Protein AF-A0A960G3W3-F1 (afdb_monomer_lite)

Sequence (103 aa):
MRAPSINETEVAGEQLLRALLDACARGNQAAFASLFDRTAPAAVTVARCVAADEEAAQRATHDAYVEIWHRAVAGRLPAGDPAMWLLGVVHRHALATVPAGAA

Foldseek 3Di:
DDDPPPVVVVVVVQVLLVVLLLCLLVVPVVSLVVNCVVQVVVLLVLLCVAAPDNVQSVVLSVVLSVVSSVCSVVVVQDPDGSNVVSSVSSNVSSNVNDDPPPD

Structure (mmCIF, N/CA/C/O backbone):
data_AF-A0A960G3W3-F1
#
_entry.id   AF-A0A960G3W3-F1
#
loop_
_atom_site.group_PDB
_atom_site.id
_atom_site.type_symbol
_atom_site.label_atom_id
_atom_site.label_alt_id
_atom_site.label_comp_id
_atom_site.label_asym_id
_atom_site.label_entity_id
_atom_site.label_seq_id
_atom_site.pdbx_PDB_ins_code
_atom_site.Cartn_x
_atom_site.Cartn_y
_atom_site.Cartn_z
_atom_site.occupancy
_atom_site.B_iso_or_equiv
_atom_site.auth_seq_id
_atom_site.auth_comp_id
_atom_site.auth_asym_id
_atom_site.auth_atom_id
_atom_site.pdbx_PDB_model_num
ATOM 1 N N . MET A 1 1 ? 22.637 4.260 28.929 1.00 39.22 1 MET A N 1
ATOM 2 C CA . MET A 1 1 ? 21.554 4.618 27.989 1.00 39.22 1 MET A CA 1
ATOM 3 C C . MET A 1 1 ? 21.688 3.672 26.801 1.00 39.22 1 MET A C 1
ATOM 5 O O . MET A 1 1 ? 22.619 3.829 26.026 1.00 39.22 1 MET A O 1
ATOM 9 N N . ARG A 1 2 ? 20.916 2.576 26.770 1.00 40.88 2 ARG A N 1
ATOM 10 C CA . ARG A 1 2 ? 21.018 1.549 25.718 1.00 40.88 2 ARG A CA 1
ATOM 11 C C . ARG A 1 2 ? 20.264 2.083 24.501 1.00 40.88 2 ARG A C 1
ATOM 13 O O . ARG A 1 2 ? 19.089 2.402 24.641 1.00 40.88 2 ARG A O 1
ATOM 20 N N . ALA A 1 3 ? 20.951 2.268 23.374 1.00 35.53 3 ALA A N 1
ATOM 21 C CA . ALA A 1 3 ? 20.287 2.617 22.122 1.00 35.53 3 ALA A CA 1
ATOM 22 C C . ALA A 1 3 ? 19.251 1.524 21.807 1.00 35.53 3 ALA A C 1
ATOM 24 O O . ALA A 1 3 ? 19.574 0.346 22.013 1.00 35.53 3 ALA A O 1
ATOM 25 N N . PRO A 1 4 ? 18.029 1.880 21.375 1.00 45.12 4 PRO A N 1
ATOM 26 C CA . PRO A 1 4 ? 17.072 0.880 20.934 1.00 45.12 4 PRO A CA 1
ATOM 27 C C . PRO A 1 4 ? 17.724 0.068 19.814 1.00 45.12 4 PRO A C 1
ATOM 29 O O . PRO A 1 4 ? 18.331 0.630 18.898 1.00 45.12 4 PRO A O 1
ATOM 32 N N . SER A 1 5 ? 17.698 -1.257 19.945 1.00 45.47 5 SER A N 1
ATOM 33 C CA . SER A 1 5 ? 18.254 -2.130 18.914 1.00 45.47 5 SER A CA 1
ATOM 34 C C . SER A 1 5 ? 17.456 -1.920 17.632 1.00 45.47 5 SER A C 1
ATOM 36 O O . SER A 1 5 ? 16.243 -1.765 17.686 1.00 45.47 5 SER A O 1
ATOM 38 N N . ILE A 1 6 ? 18.137 -1.956 16.489 1.00 57.38 6 ILE A N 1
ATOM 39 C CA . ILE A 1 6 ? 17.601 -1.942 15.113 1.00 57.38 6 ILE A CA 1
ATOM 40 C C . ILE A 1 6 ? 16.272 -2.709 14.925 1.00 57.38 6 ILE A C 1
ATOM 42 O O . ILE A 1 6 ? 15.433 -2.282 14.143 1.00 57.38 6 ILE A O 1
ATOM 46 N N . ASN A 1 7 ? 16.012 -3.745 15.727 1.00 56.19 7 ASN A N 1
ATOM 47 C CA . ASN A 1 7 ? 14.761 -4.502 15.731 1.00 56.19 7 ASN A CA 1
ATOM 48 C C . ASN A 1 7 ? 13.540 -3.755 16.326 1.00 56.19 7 ASN A C 1
ATOM 50 O O . ASN A 1 7 ? 12.418 -3.983 15.899 1.00 56.19 7 ASN A O 1
ATOM 54 N N . GLU A 1 8 ? 13.703 -2.868 17.313 1.00 54.44 8 GLU A N 1
ATOM 55 C CA . GLU A 1 8 ? 12.573 -2.210 18.002 1.00 54.44 8 GLU A CA 1
ATOM 56 C C . GLU A 1 8 ? 11.893 -1.150 17.127 1.00 54.44 8 GLU A C 1
ATOM 58 O O . GLU A 1 8 ? 10.674 -0.994 17.171 1.00 54.44 8 GLU A O 1
ATOM 63 N N . THR A 1 9 ? 12.667 -0.430 16.310 1.00 61.25 9 THR A N 1
ATOM 64 C CA . THR A 1 9 ? 12.124 0.585 15.391 1.00 61.25 9 THR A CA 1
ATOM 65 C C . THR A 1 9 ? 11.448 -0.061 14.181 1.00 61.25 9 THR A C 1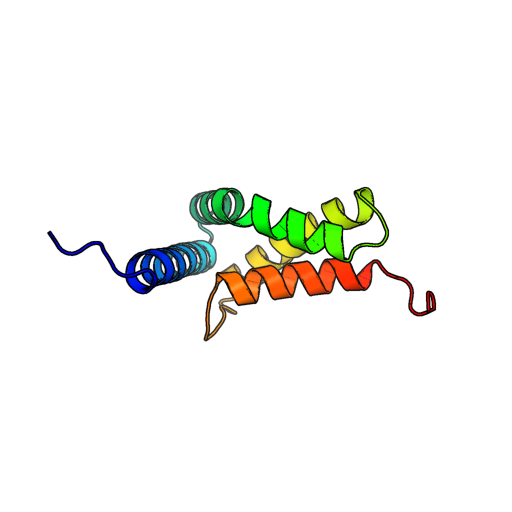
ATOM 67 O O . THR A 1 9 ? 10.408 0.418 13.732 1.00 61.25 9 THR A O 1
ATOM 70 N N . GLU A 1 10 ? 11.993 -1.179 13.701 1.00 67.19 10 GLU A N 1
ATOM 71 C CA . GLU A 1 10 ? 11.447 -1.956 12.585 1.00 67.19 10 GLU A CA 1
ATOM 72 C C . GLU A 1 10 ? 10.135 -2.651 12.983 1.00 67.19 10 GLU A C 1
ATOM 74 O O . GLU A 1 10 ? 9.119 -2.471 12.319 1.00 67.19 10 GLU A O 1
ATOM 79 N N . VAL A 1 11 ? 10.102 -3.300 14.155 1.00 63.03 11 VAL A N 1
ATOM 80 C CA . VAL A 1 11 ? 8.898 -3.935 14.724 1.00 63.03 11 VAL A CA 1
ATOM 81 C C . VAL A 1 11 ? 7.821 -2.906 15.099 1.00 63.03 11 VAL A C 1
ATOM 83 O O . VAL A 1 11 ? 6.626 -3.187 14.990 1.00 63.03 11 VAL A O 1
ATOM 86 N N . ALA A 1 12 ? 8.197 -1.695 15.528 1.00 67.88 12 ALA A N 1
ATOM 87 C CA . ALA A 1 12 ? 7.239 -0.602 15.725 1.00 67.88 12 ALA A CA 1
ATOM 88 C C . ALA A 1 12 ? 6.645 -0.118 14.391 1.00 67.88 12 ALA A C 1
ATOM 90 O O . ALA A 1 12 ? 5.449 0.170 14.318 1.00 67.88 12 ALA A O 1
ATOM 91 N N . GLY A 1 13 ? 7.461 -0.066 13.335 1.00 85.62 13 GLY A N 1
ATOM 92 C CA . GLY A 1 13 ? 7.011 0.200 11.971 1.00 85.62 13 GLY A CA 1
ATOM 93 C C . GLY A 1 13 ? 6.048 -0.876 11.468 1.00 85.62 13 GLY A C 1
ATOM 94 O O . GLY A 1 13 ? 4.957 -0.546 11.008 1.00 85.62 13 GLY A O 1
ATOM 95 N N . GLU A 1 14 ? 6.401 -2.150 11.633 1.00 90.31 14 GLU A N 1
ATOM 96 C CA . GLU A 1 14 ? 5.580 -3.299 11.243 1.00 90.31 14 GLU A CA 1
ATOM 97 C C . GLU A 1 14 ? 4.212 -3.280 11.944 1.00 90.31 14 GLU A C 1
ATOM 99 O O . GLU A 1 14 ? 3.168 -3.323 11.287 1.00 90.31 14 GLU A O 1
ATOM 104 N N . GLN A 1 15 ? 4.199 -3.134 13.274 1.00 92.88 15 GLN A N 1
ATOM 105 C CA . GLN A 1 15 ? 2.966 -3.056 14.065 1.00 92.88 15 GLN A CA 1
ATOM 106 C C . GLN A 1 15 ? 2.107 -1.848 13.682 1.00 92.88 15 GLN A C 1
ATOM 108 O O . GLN A 1 15 ? 0.881 -1.954 13.625 1.00 92.88 15 GLN A O 1
ATOM 113 N N . LEU A 1 16 ? 2.728 -0.702 13.390 1.00 95.31 16 LEU A N 1
ATOM 114 C CA . LEU A 1 16 ? 2.007 0.482 12.933 1.00 95.31 16 LEU A CA 1
ATOM 115 C C . LEU A 1 16 ? 1.347 0.242 11.572 1.00 95.31 16 LEU A C 1
ATOM 117 O O . LEU A 1 16 ? 0.162 0.530 11.410 1.00 95.31 16 LEU A O 1
ATOM 121 N N . LEU A 1 17 ? 2.084 -0.300 10.600 1.00 95.69 17 LEU A N 1
ATOM 122 C CA . LEU A 1 17 ? 1.527 -0.635 9.288 1.00 95.69 17 LEU A CA 1
ATOM 123 C C . LEU A 1 17 ? 0.401 -1.665 9.416 1.00 95.69 17 LEU A C 1
ATOM 125 O O . LEU A 1 17 ? -0.622 -1.543 8.739 1.00 95.69 17 LEU A O 1
ATOM 129 N N . ARG A 1 18 ? 0.540 -2.625 10.336 1.00 95.88 18 ARG A N 1
ATOM 130 C CA . ARG A 1 18 ? -0.513 -3.591 10.647 1.00 95.88 18 ARG A CA 1
ATOM 131 C C . ARG A 1 18 ? -1.771 -2.909 11.175 1.00 95.88 18 ARG A C 1
ATOM 133 O O . ARG A 1 18 ? -2.847 -3.118 10.621 1.00 95.88 18 ARG A O 1
ATOM 140 N N . ALA A 1 19 ? -1.632 -2.035 12.168 1.00 96.38 19 ALA A N 1
ATOM 141 C CA . ALA A 1 19 ? -2.754 -1.295 12.737 1.00 96.38 19 ALA A CA 1
ATOM 142 C C . ALA A 1 19 ? -3.463 -0.407 11.696 1.00 96.38 19 ALA A C 1
ATOM 144 O O . ALA A 1 19 ? -4.693 -0.299 11.701 1.00 96.38 19 ALA A O 1
ATOM 145 N N . LEU A 1 20 ? -2.705 0.206 10.777 1.00 97.31 20 LEU A N 1
ATOM 146 C CA . LEU A 1 20 ? -3.262 0.985 9.669 1.00 97.31 20 LEU A CA 1
ATOM 147 C C . LEU A 1 20 ? -4.067 0.101 8.708 1.00 97.31 20 LEU A C 1
ATOM 149 O O . LEU A 1 20 ? -5.187 0.465 8.351 1.00 97.31 20 LEU A O 1
ATOM 153 N N . LEU A 1 21 ? -3.550 -1.072 8.334 1.00 96.25 21 LEU A N 1
ATOM 154 C CA . LEU A 1 21 ? -4.271 -2.039 7.501 1.00 96.25 21 LEU A CA 1
ATOM 155 C C . LEU A 1 21 ? -5.539 -2.575 8.181 1.00 96.25 21 LEU A C 1
ATOM 157 O O . LEU A 1 21 ? -6.589 -2.650 7.541 1.00 96.25 21 LEU A O 1
ATOM 161 N N . ASP A 1 22 ? -5.482 -2.875 9.479 1.00 96.12 22 ASP A N 1
ATOM 162 C CA . ASP A 1 22 ? -6.656 -3.294 10.253 1.00 96.12 22 ASP A CA 1
ATOM 163 C C . ASP A 1 22 ? -7.721 -2.186 10.293 1.00 96.12 22 ASP A C 1
ATOM 165 O O . ASP A 1 22 ? -8.922 -2.454 10.242 1.00 96.12 22 ASP A O 1
ATOM 169 N N . ALA A 1 23 ? -7.308 -0.917 10.364 1.00 97.00 23 ALA A N 1
ATOM 170 C CA . ALA A 1 23 ? -8.221 0.215 10.253 1.00 97.00 23 ALA A CA 1
ATOM 171 C C . ALA A 1 23 ? -8.804 0.365 8.839 1.00 97.00 23 ALA A C 1
ATOM 173 O O . ALA A 1 23 ? -10.000 0.640 8.709 1.00 97.00 23 ALA A O 1
ATOM 174 N N . CYS A 1 24 ? -8.013 0.120 7.792 1.00 96.81 24 CYS A N 1
ATOM 175 C CA . CYS A 1 24 ? -8.504 0.075 6.412 1.00 96.81 24 CYS A CA 1
ATOM 176 C C . CYS A 1 24 ? -9.568 -1.015 6.227 1.00 96.81 24 CYS A C 1
ATOM 178 O O . CYS A 1 24 ? -10.554 -0.781 5.535 1.00 96.81 24 CYS A O 1
ATOM 180 N N . ALA A 1 25 ? -9.439 -2.161 6.908 1.00 96.00 25 ALA A N 1
ATOM 181 C CA . ALA A 1 25 ? -10.449 -3.222 6.879 1.00 96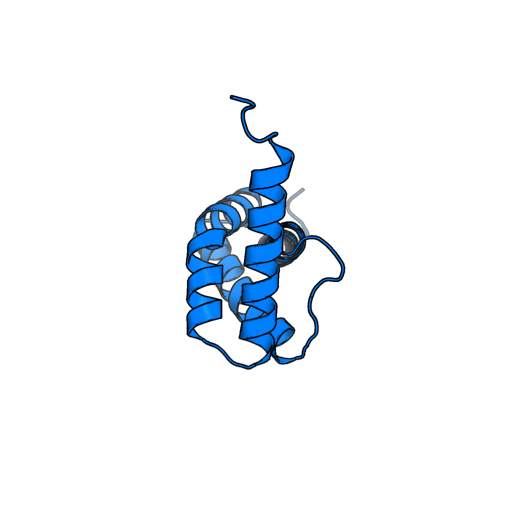.00 25 ALA A CA 1
ATOM 182 C C . ALA A 1 25 ? -11.830 -2.772 7.388 1.00 96.00 25 ALA A C 1
ATOM 184 O O . ALA A 1 25 ? -12.850 -3.346 7.019 1.00 96.00 25 ALA A O 1
ATOM 185 N N . ARG A 1 26 ? -11.880 -1.700 8.188 1.00 96.38 26 ARG A N 1
ATOM 186 C CA . ARG A 1 26 ? -13.118 -1.058 8.657 1.00 96.38 26 ARG A CA 1
ATOM 187 C C . ARG A 1 26 ? -13.574 0.106 7.765 1.00 96.38 26 ARG A C 1
ATOM 189 O O . ARG A 1 26 ? -14.450 0.866 8.163 1.00 96.38 26 ARG A O 1
ATOM 196 N N . GLY A 1 27 ? -12.964 0.285 6.593 1.00 95.31 27 GLY A N 1
ATOM 197 C CA . GLY A 1 27 ? -13.253 1.388 5.674 1.00 95.31 27 GLY A CA 1
ATOM 198 C C . GLY A 1 27 ? -12.647 2.734 6.086 1.00 95.31 27 GLY A C 1
ATOM 199 O O . GLY A 1 27 ? -13.080 3.772 5.590 1.00 95.31 27 GLY A O 1
ATOM 200 N N . ASN A 1 28 ? -11.649 2.759 6.980 1.00 97.69 28 ASN A N 1
ATOM 201 C CA . ASN A 1 28 ? -11.017 4.009 7.404 1.00 97.69 28 ASN A CA 1
ATOM 202 C C . ASN A 1 28 ? -10.078 4.566 6.317 1.00 97.69 28 ASN A C 1
ATOM 204 O O . ASN A 1 28 ? -8.931 4.141 6.184 1.00 97.69 28 ASN A O 1
ATOM 208 N N . GLN A 1 29 ? -10.558 5.565 5.579 1.00 96.44 29 GLN A N 1
ATOM 209 C CA . GLN A 1 29 ? -9.797 6.226 4.514 1.00 96.44 29 GLN A CA 1
ATOM 210 C C . GLN A 1 29 ? -8.587 7.019 5.032 1.00 96.44 29 GLN A C 1
ATOM 212 O O . GLN A 1 29 ? -7.556 7.060 4.368 1.00 96.44 29 GLN A O 1
ATOM 217 N N . ALA A 1 30 ? -8.662 7.609 6.229 1.00 98.00 30 ALA A N 1
ATOM 218 C CA . ALA A 1 30 ? -7.540 8.356 6.806 1.00 98.00 30 ALA A CA 1
ATOM 219 C C . ALA A 1 30 ? -6.378 7.428 7.201 1.00 98.00 30 ALA A C 1
ATOM 221 O O . ALA A 1 30 ? -5.206 7.783 7.057 1.00 98.00 30 ALA A O 1
ATOM 222 N N . ALA A 1 31 ? -6.699 6.210 7.652 1.00 97.50 31 ALA A N 1
ATOM 223 C CA . ALA A 1 31 ? -5.701 5.173 7.889 1.00 97.50 31 ALA A CA 1
ATOM 224 C C . ALA A 1 31 ? -5.026 4.740 6.581 1.00 97.50 31 ALA A C 1
ATOM 226 O O . ALA A 1 31 ? -3.812 4.556 6.555 1.00 97.50 31 ALA A O 1
ATOM 227 N N . PHE A 1 32 ? -5.790 4.645 5.490 1.00 97.50 32 PHE A N 1
ATOM 228 C CA . PHE A 1 32 ? -5.235 4.339 4.176 1.00 97.50 32 PHE A CA 1
ATOM 229 C C . PHE A 1 32 ? -4.329 5.454 3.647 1.00 97.50 32 PHE A C 1
ATOM 231 O O . PHE A 1 32 ? -3.240 5.162 3.167 1.00 97.50 32 PHE A O 1
ATOM 238 N N . ALA A 1 33 ? -4.714 6.723 3.808 1.00 97.62 33 ALA A N 1
ATOM 239 C CA . ALA A 1 33 ? -3.848 7.855 3.476 1.00 97.62 33 ALA A CA 1
ATOM 240 C C . ALA A 1 33 ? -2.532 7.807 4.274 1.00 97.62 33 ALA A C 1
ATOM 242 O O . ALA A 1 33 ? -1.451 7.895 3.704 1.00 97.62 33 ALA A O 1
ATOM 243 N N . SER A 1 34 ? -2.610 7.533 5.581 1.00 97.62 34 SER A N 1
ATOM 244 C CA . SER A 1 34 ? -1.420 7.384 6.431 1.00 97.62 34 SER A CA 1
ATOM 245 C C . SER A 1 34 ? -0.536 6.200 6.022 1.00 97.62 34 SER A C 1
ATOM 247 O O . SER A 1 34 ? 0.687 6.274 6.131 1.00 97.62 34 SER A O 1
ATOM 249 N N . LEU A 1 35 ? -1.140 5.093 5.577 1.00 96.88 35 LEU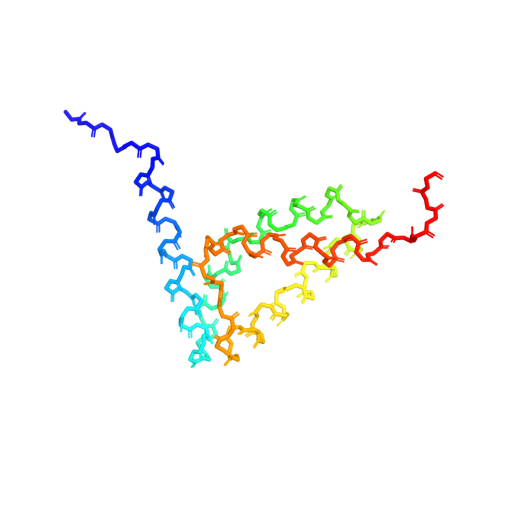 A N 1
ATOM 250 C CA . LEU A 1 35 ? -0.420 3.944 5.030 1.00 96.88 35 LEU A CA 1
ATOM 251 C C . LEU A 1 35 ? 0.301 4.339 3.735 1.00 96.88 35 LEU A C 1
ATOM 253 O O . LEU A 1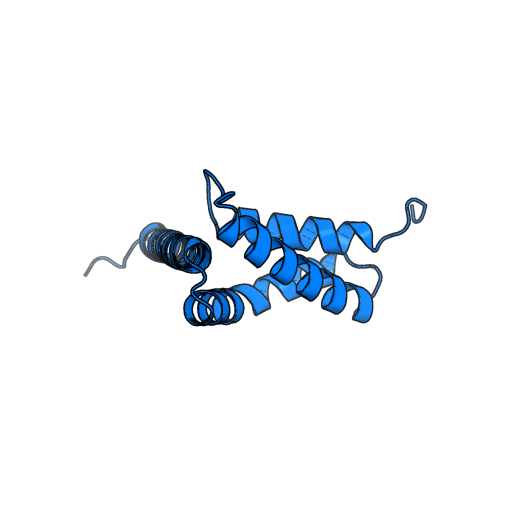 35 ? 1.487 4.043 3.585 1.00 96.88 35 LEU A O 1
ATOM 257 N N . PHE A 1 36 ? -0.405 5.019 2.830 1.00 96.50 36 PHE A N 1
ATOM 258 C CA . PHE A 1 36 ? 0.125 5.510 1.563 1.00 96.50 36 PHE A CA 1
ATOM 259 C C . PHE A 1 36 ? 1.318 6.441 1.788 1.00 96.50 36 PHE A C 1
ATOM 261 O O . PHE A 1 36 ? 2.408 6.124 1.324 1.00 96.50 36 PHE A O 1
ATOM 268 N N . ASP A 1 37 ? 1.171 7.504 2.581 1.00 96.75 37 ASP A N 1
ATOM 269 C CA . ASP A 1 37 ? 2.230 8.498 2.817 1.00 96.75 37 ASP A CA 1
ATOM 270 C C . ASP A 1 37 ? 3.532 7.866 3.333 1.00 96.75 37 ASP A C 1
ATOM 272 O O . ASP A 1 37 ? 4.635 8.292 2.990 1.00 96.75 37 ASP A O 1
ATOM 276 N N . ARG A 1 38 ? 3.412 6.810 4.145 1.00 96.06 38 ARG A N 1
ATOM 277 C CA . ARG A 1 38 ? 4.554 6.093 4.728 1.00 96.06 38 ARG A CA 1
ATOM 278 C C . ARG A 1 38 ? 5.222 5.116 3.769 1.00 96.06 38 ARG A C 1
ATOM 280 O O . ARG A 1 38 ? 6.408 4.845 3.924 1.00 96.06 38 ARG A O 1
ATOM 287 N N . THR A 1 39 ? 4.472 4.544 2.831 1.00 96.31 39 THR A N 1
ATOM 288 C CA . THR A 1 39 ? 4.941 3.417 2.005 1.00 96.31 39 THR A CA 1
ATOM 289 C C . THR A 1 39 ? 5.180 3.798 0.546 1.00 96.31 39 THR A C 1
ATOM 291 O O . THR A 1 39 ? 5.978 3.142 -0.122 1.00 96.31 39 THR A O 1
ATOM 294 N N . ALA A 1 40 ? 4.573 4.887 0.067 1.00 95.12 40 ALA A N 1
ATOM 295 C CA . ALA A 1 40 ? 4.643 5.326 -1.323 1.00 95.12 40 ALA A CA 1
ATOM 296 C C . ALA A 1 40 ? 6.080 5.573 -1.818 1.00 95.12 40 ALA A C 1
ATOM 298 O O . ALA A 1 40 ? 6.387 5.120 -2.922 1.00 95.12 40 ALA A O 1
ATOM 299 N N . PRO A 1 41 ? 7.004 6.182 -1.041 1.00 95.38 41 PRO A N 1
ATOM 300 C CA . PRO A 1 41 ? 8.386 6.356 -1.494 1.00 95.38 41 PRO A CA 1
ATOM 301 C C . PRO A 1 41 ? 9.091 5.026 -1.814 1.00 95.38 41 PRO A C 1
ATOM 303 O O . PRO A 1 41 ? 9.768 4.905 -2.838 1.00 95.38 41 PRO A O 1
ATOM 306 N N . ALA A 1 42 ? 8.896 4.006 -0.972 1.00 94.94 42 ALA A N 1
ATOM 307 C CA . ALA A 1 42 ? 9.468 2.677 -1.184 1.00 94.94 42 ALA A CA 1
ATOM 308 C C . ALA A 1 42 ? 8.762 1.937 -2.331 1.00 94.94 42 ALA A C 1
ATOM 310 O O . ALA A 1 42 ? 9.428 1.341 -3.176 1.00 94.94 42 ALA A O 1
ATOM 311 N N . ALA A 1 43 ? 7.431 2.028 -2.405 1.00 96.56 43 ALA A N 1
ATOM 312 C CA . ALA A 1 43 ? 6.637 1.429 -3.474 1.00 96.56 43 ALA A CA 1
ATOM 313 C C . ALA A 1 43 ? 7.048 1.953 -4.859 1.00 96.56 43 ALA A C 1
ATOM 315 O O . ALA A 1 43 ? 7.346 1.160 -5.748 1.00 96.56 43 ALA A O 1
ATOM 316 N N . VAL A 1 44 ? 7.152 3.276 -5.026 1.00 95.50 44 VAL A N 1
ATOM 317 C CA . VAL A 1 44 ? 7.584 3.898 -6.290 1.00 95.50 44 VAL A CA 1
ATOM 318 C C . VAL A 1 44 ? 9.009 3.484 -6.650 1.00 95.50 44 VAL A C 1
ATOM 320 O O . VAL A 1 44 ? 9.282 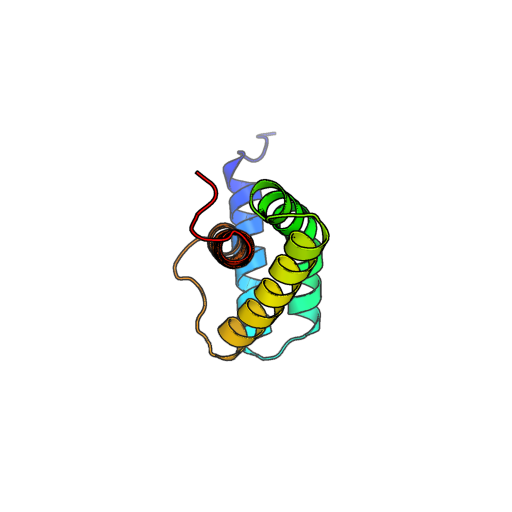3.191 -7.812 1.00 95.50 44 VAL A O 1
ATOM 323 N N . THR A 1 45 ? 9.912 3.415 -5.667 1.00 97.06 45 THR A N 1
ATOM 324 C CA . THR A 1 45 ? 11.287 2.940 -5.894 1.00 97.06 45 THR A CA 1
ATOM 325 C C . THR A 1 45 ? 11.287 1.514 -6.446 1.00 97.06 45 THR A C 1
ATOM 327 O O . THR A 1 45 ? 11.910 1.259 -7.472 1.00 97.06 45 THR A O 1
ATOM 330 N N . VAL A 1 46 ? 10.530 0.600 -5.827 1.00 97.06 46 VAL A N 1
ATOM 331 C CA . VAL A 1 46 ? 10.403 -0.789 -6.297 1.00 97.06 46 VAL A CA 1
ATOM 332 C C . VAL A 1 46 ? 9.772 -0.860 -7.688 1.00 97.06 46 VAL A C 1
ATOM 334 O O . VAL A 1 46 ? 10.266 -1.599 -8.537 1.00 97.06 46 VAL A O 1
ATOM 337 N N . ALA A 1 47 ? 8.710 -0.094 -7.944 1.00 97.62 47 ALA A N 1
ATOM 338 C CA . ALA A 1 47 ? 8.034 -0.093 -9.237 1.00 97.62 47 ALA A CA 1
ATOM 339 C C . ALA A 1 47 ? 8.965 0.375 -10.365 1.00 97.62 47 ALA A C 1
ATOM 341 O O . ALA A 1 47 ? 9.050 -0.285 -11.398 1.00 97.62 47 ALA A O 1
ATOM 342 N N . ARG A 1 48 ? 9.723 1.455 -10.144 1.00 97.81 48 ARG A N 1
ATOM 343 C CA . ARG A 1 48 ? 10.692 1.992 -11.114 1.00 97.81 48 ARG A CA 1
ATOM 344 C C . ARG A 1 48 ? 11.827 1.031 -11.449 1.00 97.81 48 ARG A C 1
ATOM 346 O O . ARG A 1 48 ? 12.358 1.092 -12.550 1.00 97.81 48 ARG A O 1
ATOM 353 N N . CYS A 1 49 ? 12.211 0.151 -10.525 1.00 96.81 49 CYS A N 1
ATOM 354 C CA . CYS A 1 49 ? 13.254 -0.841 -10.788 1.00 96.81 49 CYS A CA 1
ATOM 355 C C . CYS A 1 49 ? 12.821 -1.943 -11.767 1.00 96.81 49 CYS A C 1
ATOM 357 O O . CYS A 1 49 ? 13.686 -2.659 -12.265 1.00 96.81 49 CYS A O 1
ATOM 359 N N . VAL A 1 50 ? 11.516 -2.131 -11.989 1.00 95.88 50 VAL A N 1
ATOM 360 C CA . VAL A 1 50 ? 10.982 -3.321 -12.676 1.00 95.88 50 VAL A CA 1
ATOM 361 C C . VAL A 1 50 ? 10.062 -2.975 -13.841 1.00 95.88 50 VAL A C 1
ATOM 363 O O . VAL A 1 50 ? 10.023 -3.725 -14.811 1.00 95.88 50 VAL A O 1
ATOM 366 N N . ALA A 1 51 ? 9.306 -1.881 -13.754 1.00 97.12 51 ALA A N 1
ATOM 367 C CA . ALA A 1 51 ? 8.358 -1.497 -14.791 1.00 97.12 51 ALA A CA 1
ATOM 368 C C . ALA A 1 51 ? 9.056 -1.141 -16.113 1.00 97.12 51 ALA A C 1
ATOM 370 O O . ALA A 1 51 ? 10.215 -0.727 -16.127 1.00 97.12 51 ALA A O 1
ATOM 371 N N . ALA A 1 52 ? 8.325 -1.278 -17.222 1.00 95.25 52 ALA A N 1
ATOM 372 C CA . ALA A 1 52 ? 8.854 -1.023 -18.564 1.00 95.25 52 ALA A CA 1
ATOM 373 C C . ALA A 1 52 ? 9.328 0.431 -18.768 1.00 95.25 52 ALA A C 1
ATOM 375 O O . ALA A 1 52 ? 10.328 0.671 -19.443 1.00 95.25 52 ALA A O 1
ATOM 376 N N . ASP A 1 53 ? 8.615 1.389 -18.175 1.00 96.88 53 ASP A N 1
ATOM 377 C CA . ASP A 1 53 ? 8.929 2.814 -18.194 1.00 96.88 53 ASP A CA 1
ATOM 378 C C . ASP A 1 53 ? 8.354 3.532 -16.952 1.00 96.88 53 ASP A C 1
ATOM 380 O O . ASP A 1 53 ? 7.737 2.924 -16.070 1.00 96.88 53 ASP A O 1
ATOM 384 N N . GLU A 1 54 ? 8.585 4.844 -16.856 1.00 96.12 54 GLU A N 1
ATOM 385 C CA . GLU A 1 54 ? 8.134 5.672 -15.729 1.00 96.12 54 GLU A CA 1
ATOM 386 C C . GLU A 1 54 ? 6.601 5.783 -15.643 1.00 96.12 54 GLU A C 1
ATOM 388 O O . GLU A 1 54 ? 6.054 5.797 -14.539 1.00 96.12 54 GLU A O 1
ATOM 393 N N . GLU A 1 55 ? 5.890 5.839 -16.774 1.00 97.19 55 GLU A N 1
ATOM 394 C CA . GLU A 1 55 ? 4.4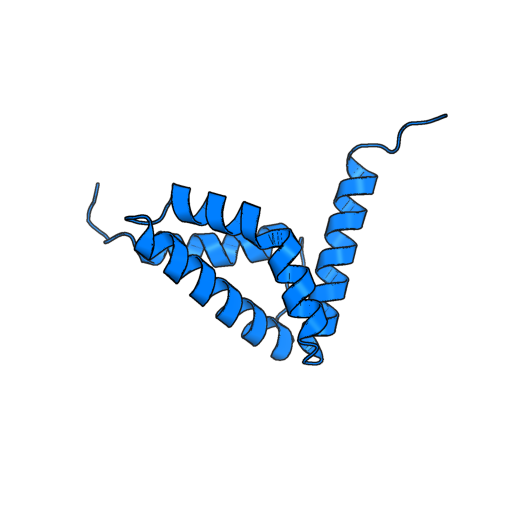24 5.909 -16.770 1.00 97.19 55 GLU A CA 1
ATOM 395 C C . GLU A 1 55 ? 3.836 4.584 -16.265 1.00 97.19 55 GLU A C 1
ATOM 397 O O . GLU A 1 55 ? 2.940 4.565 -15.412 1.00 97.19 55 GLU A O 1
ATOM 402 N N . ALA A 1 56 ? 4.399 3.469 -16.728 1.00 97.56 56 ALA A N 1
ATOM 403 C CA . ALA A 1 56 ? 4.078 2.130 -16.272 1.00 97.56 56 ALA A CA 1
ATOM 404 C C . ALA A 1 56 ? 4.336 1.970 -14.765 1.00 97.56 56 ALA A C 1
ATOM 406 O O . ALA A 1 56 ? 3.492 1.414 -14.062 1.00 97.56 56 ALA A O 1
ATOM 407 N N . ALA A 1 57 ? 5.439 2.512 -14.235 1.00 97.44 57 ALA A N 1
ATOM 408 C CA . ALA A 1 57 ? 5.737 2.477 -12.802 1.00 97.44 57 ALA A CA 1
ATOM 409 C C . ALA A 1 57 ? 4.686 3.225 -11.960 1.00 97.44 57 ALA A C 1
ATOM 411 O O . ALA A 1 57 ? 4.237 2.721 -10.923 1.00 97.44 57 ALA A O 1
ATOM 412 N N . GLN A 1 58 ? 4.268 4.416 -12.400 1.00 96.88 58 GLN A N 1
ATOM 413 C CA . GLN A 1 58 ? 3.252 5.215 -11.707 1.00 96.88 58 GLN A CA 1
ATOM 414 C C . GLN A 1 58 ? 1.888 4.522 -11.717 1.00 96.88 58 GLN A C 1
ATOM 416 O O . GLN A 1 58 ? 1.238 4.420 -10.673 1.00 96.88 58 GLN A O 1
ATOM 421 N N . ARG A 1 59 ? 1.482 3.988 -12.875 1.00 97.88 59 ARG A N 1
ATOM 422 C CA . ARG A 1 59 ? 0.228 3.244 -13.032 1.00 97.88 59 ARG A CA 1
ATOM 423 C C . ARG A 1 59 ? 0.217 1.972 -12.189 1.00 97.88 59 ARG A C 1
ATOM 425 O O . ARG A 1 59 ? -0.708 1.776 -11.411 1.00 97.88 59 ARG A O 1
ATOM 432 N N . ALA A 1 60 ? 1.282 1.174 -12.251 1.00 97.88 60 ALA A N 1
ATOM 433 C CA . ALA A 1 60 ? 1.430 -0.030 -11.438 1.00 97.88 60 ALA A CA 1
ATOM 434 C C . ALA A 1 60 ? 1.359 0.272 -9.934 1.00 97.88 60 ALA A C 1
ATOM 436 O O . ALA A 1 60 ? 0.727 -0.465 -9.179 1.00 97.88 60 ALA A O 1
ATOM 437 N N . THR A 1 61 ? 1.978 1.370 -9.490 1.00 97.50 61 THR A N 1
ATOM 438 C CA . THR A 1 61 ? 1.903 1.803 -8.088 1.00 97.50 61 THR A CA 1
ATOM 439 C C . THR A 1 61 ? 0.469 2.177 -7.706 1.00 97.50 61 THR A C 1
ATOM 441 O O . THR A 1 61 ? -0.018 1.742 -6.665 1.00 97.50 61 THR A O 1
ATOM 444 N N . HIS A 1 62 ? -0.229 2.943 -8.548 1.00 97.81 62 HIS A N 1
ATOM 445 C CA . HIS A 1 62 ? -1.631 3.299 -8.328 1.00 97.81 62 HIS A CA 1
ATOM 446 C C . HIS A 1 62 ? -2.524 2.053 -8.222 1.00 97.81 62 HIS A C 1
ATOM 448 O O . HIS A 1 62 ? -3.230 1.884 -7.225 1.00 97.81 62 HIS A O 1
ATOM 454 N N . ASP A 1 63 ? -2.451 1.161 -9.211 1.00 98.44 63 ASP A N 1
ATOM 455 C CA . ASP A 1 63 ? -3.262 -0.058 -9.281 1.00 98.44 63 ASP A CA 1
ATOM 456 C C . ASP A 1 63 ? -2.983 -0.987 -8.090 1.00 98.44 63 ASP A C 1
ATOM 458 O O . ASP A 1 63 ? -3.905 -1.567 -7.509 1.00 98.44 63 ASP A O 1
ATOM 462 N N . ALA A 1 64 ? -1.724 -1.056 -7.647 1.00 98.12 64 ALA A N 1
ATOM 463 C CA . ALA A 1 64 ? -1.342 -1.767 -6.436 1.00 98.12 64 ALA A CA 1
ATOM 464 C C . ALA A 1 64 ? -2.031 -1.203 -5.187 1.00 98.12 64 ALA A C 1
ATOM 466 O O . ALA A 1 64 ? -2.574 -1.976 -4.397 1.00 98.12 64 ALA A O 1
ATOM 467 N N . TYR A 1 65 ? -2.054 0.119 -5.000 1.00 98.31 65 TYR A N 1
ATOM 468 C CA . TYR A 1 65 ? -2.727 0.740 -3.854 1.00 98.31 65 TYR A CA 1
ATOM 469 C C . TYR A 1 65 ? -4.244 0.542 -3.887 1.00 98.31 65 TYR A C 1
ATOM 471 O O . TYR A 1 65 ? -4.837 0.238 -2.847 1.00 98.31 65 TYR A O 1
ATOM 479 N N . VAL A 1 66 ? -4.867 0.634 -5.064 1.00 98.12 66 VAL A N 1
ATOM 480 C CA . VAL A 1 66 ? -6.291 0.309 -5.242 1.00 98.12 66 VAL A CA 1
ATOM 481 C C . VAL A 1 66 ? -6.558 -1.143 -4.837 1.00 98.12 66 VAL A C 1
ATOM 483 O O . VAL A 1 66 ? -7.468 -1.419 -4.051 1.00 98.12 66 VAL A O 1
ATOM 486 N N . GLU A 1 67 ? -5.725 -2.082 -5.289 1.00 97.75 67 GLU A N 1
ATOM 487 C CA . GLU A 1 67 ? -5.844 -3.485 -4.898 1.00 97.75 67 GLU A CA 1
ATOM 488 C C . GLU A 1 67 ? -5.641 -3.690 -3.387 1.00 97.75 67 GLU A C 1
ATOM 490 O O . GLU A 1 67 ? -6.390 -4.446 -2.765 1.00 97.75 67 GLU A O 1
ATOM 495 N N . ILE A 1 68 ? -4.662 -3.020 -2.774 1.00 97.31 68 ILE A N 1
ATOM 496 C CA . ILE A 1 68 ? -4.396 -3.099 -1.330 1.00 97.31 68 ILE A CA 1
ATOM 497 C C . ILE A 1 68 ? -5.613 -2.639 -0.530 1.00 97.31 68 ILE A C 1
ATOM 499 O O . ILE A 1 68 ? -6.014 -3.338 0.402 1.00 97.31 68 ILE A O 1
ATOM 503 N N . TRP A 1 69 ? -6.232 -1.518 -0.910 1.00 97.38 69 TRP A N 1
ATOM 504 C CA . TRP A 1 69 ? -7.467 -1.045 -0.286 1.00 97.38 69 TRP A CA 1
ATOM 505 C C . TRP A 1 69 ? -8.576 -2.099 -0.373 1.00 97.38 69 TRP A C 1
ATOM 507 O O . TRP A 1 69 ? -9.159 -2.473 0.647 1.00 97.38 69 TRP A O 1
ATOM 517 N N . HIS A 1 70 ? -8.824 -2.649 -1.566 1.00 97.50 70 HIS A N 1
ATOM 518 C CA . HIS A 1 70 ? -9.846 -3.680 -1.755 1.00 97.50 70 HIS A CA 1
ATOM 519 C C . HIS A 1 70 ? -9.565 -4.950 -0.946 1.00 97.50 70 HIS A C 1
ATOM 521 O O . HIS A 1 70 ? -10.481 -5.510 -0.342 1.00 97.50 70 HIS A O 1
ATOM 527 N N . ARG A 1 71 ? -8.308 -5.404 -0.895 1.00 96.69 71 ARG A N 1
ATOM 528 C CA . ARG A 1 71 ? -7.906 -6.565 -0.089 1.00 96.69 71 ARG A CA 1
ATOM 529 C C . ARG A 1 71 ? -8.083 -6.301 1.403 1.00 96.69 71 ARG A C 1
ATOM 531 O O . ARG A 1 71 ? -8.582 -7.182 2.101 1.00 96.69 71 ARG A O 1
ATOM 538 N N . ALA A 1 72 ? -7.732 -5.106 1.876 1.00 95.69 72 ALA A N 1
ATOM 539 C CA . ALA A 1 72 ? -7.905 -4.722 3.270 1.00 95.69 72 ALA A CA 1
ATOM 540 C C . ALA A 1 72 ? -9.384 -4.715 3.671 1.00 95.69 72 ALA A C 1
ATOM 542 O O . ALA A 1 72 ? -9.749 -5.406 4.618 1.00 95.69 72 ALA A O 1
ATOM 543 N N . VAL A 1 73 ? -10.246 -4.029 2.913 1.00 95.88 73 VAL A N 1
ATOM 544 C CA . VAL A 1 73 ? -11.702 -3.984 3.162 1.00 95.88 73 VAL A CA 1
ATOM 545 C C . VAL A 1 73 ? -12.343 -5.376 3.070 1.00 95.88 73 VAL A C 1
ATOM 547 O O . VAL A 1 73 ? -13.277 -5.676 3.807 1.00 95.88 73 VAL A O 1
ATOM 550 N N . ALA A 1 74 ? -11.814 -6.265 2.225 1.00 95.69 74 ALA A N 1
ATOM 551 C CA . ALA A 1 74 ? -12.244 -7.663 2.150 1.00 95.69 74 ALA A CA 1
ATOM 552 C C . ALA A 1 74 ? -11.705 -8.555 3.292 1.00 95.69 74 ALA A C 1
ATOM 554 O O . ALA A 1 74 ? -11.911 -9.769 3.257 1.00 95.69 74 ALA A O 1
ATOM 555 N N . GLY A 1 75 ? -10.975 -7.999 4.266 1.00 90.69 75 GLY A N 1
ATOM 556 C CA . GLY A 1 75 ? -10.379 -8.739 5.383 1.00 90.69 75 GLY A CA 1
ATOM 557 C C . GLY A 1 75 ? -9.224 -9.666 4.985 1.00 90.69 75 GLY A C 1
ATOM 558 O O . GLY A 1 75 ? -8.818 -10.521 5.767 1.00 90.69 75 GLY A O 1
ATOM 559 N N . ARG A 1 76 ? -8.677 -9.521 3.772 1.00 90.56 76 ARG A N 1
ATOM 560 C CA . ARG A 1 76 ? -7.592 -10.357 3.228 1.00 90.56 76 ARG A CA 1
ATOM 561 C C . ARG A 1 76 ? -6.225 -9.751 3.536 1.00 90.56 76 ARG A C 1
ATOM 563 O O . ARG A 1 76 ? -5.447 -9.446 2.630 1.00 90.56 76 ARG A O 1
ATOM 570 N N . LEU A 1 77 ? -5.963 -9.545 4.822 1.00 88.19 77 LEU A N 1
ATOM 571 C CA . LEU A 1 77 ? -4.704 -8.995 5.319 1.00 88.19 77 LEU A CA 1
ATOM 572 C C . LEU A 1 77 ? -3.596 -10.060 5.347 1.00 88.19 77 LEU A C 1
ATOM 574 O O . LEU A 1 77 ? -3.893 -11.249 5.483 1.00 88.19 77 LEU A O 1
ATOM 578 N N . PRO A 1 78 ? -2.315 -9.666 5.215 1.00 86.94 78 PRO A N 1
ATOM 579 C CA . PRO A 1 78 ? -1.210 -10.616 5.265 1.00 86.94 78 PRO A CA 1
ATOM 580 C C . PRO A 1 78 ? -1.131 -11.327 6.619 1.00 86.94 78 PRO A C 1
ATOM 582 O O . PRO A 1 78 ? -1.487 -10.768 7.653 1.00 86.94 78 PRO A O 1
ATOM 585 N N . ALA A 1 79 ? -0.616 -12.553 6.639 1.00 81.56 79 ALA A N 1
ATOM 586 C CA . ALA A 1 79 ? -0.245 -13.215 7.893 1.00 81.56 79 ALA A CA 1
ATOM 587 C C . ALA A 1 79 ? 1.142 -12.772 8.406 1.00 81.56 79 ALA A C 1
ATOM 589 O O . ALA A 1 79 ? 1.406 -12.898 9.595 1.00 81.56 79 ALA A O 1
ATOM 590 N N . GLY A 1 80 ? 2.004 -12.255 7.520 1.00 86.88 80 GLY A N 1
ATOM 591 C CA . GLY A 1 80 ? 3.347 -11.759 7.842 1.00 86.88 80 GLY A CA 1
ATOM 592 C C . GLY A 1 80 ? 3.478 -10.238 7.717 1.00 86.88 80 GLY A C 1
ATOM 593 O O . GLY A 1 80 ? 2.474 -9.523 7.769 1.00 86.88 80 GLY A O 1
ATOM 594 N N . ASP A 1 81 ? 4.715 -9.780 7.511 1.00 91.25 81 ASP A N 1
ATOM 595 C CA . ASP A 1 81 ? 5.094 -8.365 7.455 1.00 91.25 81 ASP A CA 1
ATOM 596 C C . ASP A 1 81 ? 4.243 -7.568 6.430 1.00 91.25 81 ASP A C 1
ATOM 598 O O . ASP A 1 81 ? 4.287 -7.844 5.219 1.00 91.25 81 ASP A O 1
ATOM 602 N N . PRO A 1 82 ? 3.466 -6.566 6.893 1.00 93.94 82 PRO A N 1
ATOM 603 C CA . PRO A 1 82 ? 2.686 -5.663 6.053 1.00 93.94 82 PRO A CA 1
ATOM 604 C C . PRO A 1 82 ? 3.476 -4.952 4.953 1.00 93.94 82 PRO A C 1
ATOM 606 O O . PRO A 1 82 ? 2.955 -4.807 3.845 1.00 93.94 82 PRO A O 1
ATOM 609 N N . ALA A 1 83 ? 4.700 -4.500 5.235 1.00 92.88 83 ALA A N 1
ATOM 610 C CA . ALA A 1 83 ? 5.537 -3.797 4.270 1.00 92.88 83 ALA A CA 1
ATOM 611 C C . ALA A 1 83 ? 5.974 -4.742 3.151 1.00 92.88 83 ALA A C 1
ATOM 613 O O . ALA A 1 83 ? 5.789 -4.422 1.977 1.00 92.88 83 ALA A O 1
ATOM 614 N N . MET A 1 84 ? 6.470 -5.932 3.494 1.00 93.38 84 MET A N 1
ATOM 615 C CA . MET A 1 84 ? 6.877 -6.927 2.496 1.00 93.38 84 MET A CA 1
ATOM 616 C C . MET A 1 84 ? 5.710 -7.381 1.621 1.00 93.38 84 MET A C 1
ATOM 618 O O . MET A 1 84 ? 5.848 -7.498 0.403 1.00 93.38 84 MET A O 1
ATOM 622 N N . TRP A 1 85 ? 4.536 -7.594 2.217 1.00 95.56 85 TRP A N 1
ATOM 623 C CA . TRP A 1 85 ? 3.335 -7.920 1.454 1.00 95.56 85 TRP A CA 1
ATOM 624 C C . TRP A 1 85 ? 2.933 -6.791 0.497 1.00 95.56 85 TRP A C 1
ATOM 626 O O . TRP A 1 85 ? 2.650 -7.058 -0.673 1.00 95.56 85 TRP A O 1
ATOM 636 N N . LEU A 1 86 ? 2.945 -5.539 0.966 1.00 96.38 86 LEU A N 1
ATOM 637 C CA . LEU A 1 86 ? 2.620 -4.363 0.160 1.00 96.38 86 LEU A CA 1
ATOM 638 C C . LEU A 1 86 ? 3.594 -4.206 -1.011 1.00 96.38 86 LEU A C 1
ATOM 640 O O . LEU A 1 86 ? 3.160 -4.096 -2.158 1.00 96.38 86 LEU A O 1
ATOM 644 N N . LEU A 1 87 ? 4.902 -4.268 -0.749 1.00 96.00 87 LEU A N 1
ATOM 645 C CA . LEU A 1 87 ? 5.929 -4.179 -1.788 1.00 96.00 87 LEU A CA 1
ATOM 646 C C . LEU A 1 87 ? 5.834 -5.345 -2.780 1.00 96.00 87 LEU A C 1
ATOM 648 O O . LEU A 1 87 ? 6.034 -5.141 -3.973 1.00 96.00 87 LEU A O 1
ATOM 652 N N . GLY A 1 88 ? 5.449 -6.542 -2.329 1.00 96.56 88 GLY A N 1
ATOM 653 C CA . GLY A 1 88 ? 5.171 -7.678 -3.209 1.00 96.56 88 GLY A CA 1
ATOM 654 C C . GLY A 1 88 ? 3.958 -7.461 -4.124 1.00 96.56 88 GLY A C 1
ATOM 655 O O . GLY A 1 88 ? 3.973 -7.882 -5.283 1.00 96.56 88 GLY A O 1
ATOM 656 N N . VAL A 1 89 ? 2.907 -6.783 -3.645 1.00 97.44 89 VAL A N 1
ATOM 657 C CA . VAL A 1 89 ? 1.770 -6.372 -4.490 1.00 97.44 89 VAL A CA 1
ATOM 658 C C . VAL A 1 89 ? 2.228 -5.370 -5.548 1.00 97.44 89 VAL A C 1
ATOM 660 O O . VAL A 1 89 ? 1.950 -5.586 -6.725 1.00 97.44 89 VAL A O 1
ATOM 663 N N . VAL A 1 90 ? 2.983 -4.343 -5.153 1.00 98.06 90 VAL A N 1
ATOM 664 C CA . VAL A 1 90 ? 3.536 -3.332 -6.070 1.00 98.06 90 VAL A CA 1
ATOM 665 C C . VAL A 1 90 ? 4.446 -3.968 -7.119 1.00 98.06 90 VAL A C 1
ATOM 667 O O . VAL A 1 90 ? 4.274 -3.732 -8.312 1.00 98.06 90 VAL A O 1
ATOM 670 N N . HIS A 1 91 ? 5.368 -4.830 -6.692 1.00 97.44 91 HIS A N 1
ATOM 671 C CA . HIS A 1 91 ? 6.287 -5.533 -7.579 1.00 97.44 91 HIS A CA 1
ATOM 672 C C . HIS A 1 91 ? 5.543 -6.365 -8.628 1.00 97.44 91 HIS A C 1
ATOM 674 O O . HIS A 1 91 ? 5.890 -6.313 -9.803 1.00 97.44 91 HIS A O 1
ATOM 680 N N . ARG A 1 92 ? 4.488 -7.094 -8.233 1.00 97.38 92 ARG A N 1
ATOM 681 C CA . ARG A 1 92 ? 3.674 -7.883 -9.170 1.00 97.38 92 ARG A CA 1
ATOM 682 C C . ARG A 1 92 ? 3.015 -7.004 -10.234 1.00 97.38 92 ARG A C 1
ATOM 684 O O . ARG A 1 92 ? 3.025 -7.382 -11.401 1.00 97.38 92 ARG A O 1
ATOM 691 N N . HIS A 1 93 ? 2.447 -5.863 -9.841 1.00 98.19 93 HIS A N 1
ATOM 692 C CA . HIS A 1 93 ? 1.859 -4.911 -10.791 1.00 98.19 93 HIS A CA 1
ATOM 693 C C . HIS A 1 93 ? 2.911 -4.341 -11.738 1.00 98.19 93 HIS A C 1
ATOM 695 O O . HIS A 1 93 ? 2.685 -4.313 -12.942 1.00 98.19 93 HIS A O 1
ATOM 701 N N . ALA A 1 94 ? 4.079 -3.959 -11.220 1.00 97.69 94 ALA A N 1
ATOM 702 C CA . ALA A 1 94 ? 5.168 -3.431 -12.038 1.00 97.69 94 ALA A CA 1
ATOM 703 C C . ALA A 1 94 ? 5.699 -4.480 -13.027 1.00 97.69 94 ALA A C 1
ATOM 705 O O . ALA A 1 94 ? 5.848 -4.188 -14.211 1.00 97.69 94 ALA A O 1
ATOM 706 N N . LEU A 1 95 ? 5.906 -5.721 -12.577 1.00 97.25 95 LEU A N 1
ATOM 707 C CA . LEU A 1 95 ? 6.356 -6.829 -13.420 1.00 97.25 95 LEU A CA 1
ATOM 708 C C . LEU A 1 95 ? 5.364 -7.136 -14.549 1.00 97.25 95 LEU A C 1
ATOM 710 O O . LEU A 1 95 ? 5.782 -7.439 -15.661 1.00 97.25 95 LEU A O 1
ATOM 714 N N . ALA A 1 96 ? 4.060 -7.010 -14.290 1.00 96.38 96 ALA A N 1
ATOM 715 C CA . ALA A 1 96 ? 3.020 -7.226 -15.296 1.00 96.38 96 ALA A CA 1
ATOM 716 C C . ALA A 1 96 ? 3.038 -6.192 -16.438 1.00 96.38 96 ALA A C 1
ATOM 718 O O . ALA A 1 96 ? 2.405 -6.417 -17.468 1.00 96.38 96 ALA A O 1
ATOM 719 N N . THR A 1 97 ? 3.758 -5.077 -16.281 1.00 95.56 97 THR A N 1
ATOM 720 C CA . THR A 1 97 ? 3.938 -4.082 -17.352 1.00 95.56 97 THR A CA 1
ATOM 721 C C . THR A 1 97 ? 4.998 -4.493 -18.372 1.00 95.56 97 THR A C 1
ATOM 723 O O . THR A 1 97 ? 5.024 -3.957 -19.478 1.00 95.56 97 THR A O 1
ATOM 726 N N . VAL A 1 98 ? 5.864 -5.452 -18.025 1.00 93.75 98 VAL A N 1
ATOM 727 C CA . VAL A 1 98 ? 6.932 -5.925 -18.904 1.00 93.75 98 VAL A CA 1
ATOM 728 C C . VAL A 1 98 ? 6.377 -7.013 -19.831 1.00 93.75 98 VAL A C 1
ATOM 730 O O . VAL A 1 98 ? 5.820 -8.005 -19.353 1.00 93.75 98 VAL A O 1
ATOM 733 N N . PRO A 1 99 ? 6.517 -6.878 -21.160 1.00 87.44 99 PRO A N 1
ATOM 734 C CA . PRO A 1 99 ? 6.054 -7.895 -22.092 1.00 87.44 99 PRO A CA 1
ATOM 735 C C . PRO A 1 99 ? 6.875 -9.185 -21.959 1.00 87.44 99 PRO A C 1
ATOM 737 O O . PRO A 1 99 ? 8.105 -9.159 -21.874 1.00 87.44 99 PRO A O 1
ATOM 740 N N . ALA A 1 100 ? 6.195 -10.332 -22.001 1.00 78.56 100 ALA A N 1
ATOM 741 C CA . ALA A 1 100 ? 6.822 -11.651 -22.037 1.00 78.56 100 ALA A CA 1
ATOM 742 C C . ALA A 1 100 ? 7.527 -11.858 -23.392 1.00 78.56 100 ALA A C 1
ATOM 744 O O . ALA A 1 100 ? 6.943 -12.380 -24.337 1.00 78.56 100 ALA A O 1
ATOM 745 N N . GLY A 1 101 ? 8.762 -11.373 -23.514 1.00 69.31 101 GLY A N 1
ATOM 746 C CA . GLY A 1 101 ? 9.537 -11.443 -24.757 1.00 69.31 101 GLY A CA 1
ATOM 747 C C . GLY A 1 101 ? 10.752 -10.518 -24.836 1.00 69.31 101 GLY A C 1
ATOM 748 O O . GLY A 1 101 ? 11.491 -10.594 -25.809 1.00 69.31 101 GLY A O 1
ATOM 749 N N . ALA A 1 102 ? 10.978 -9.659 -23.838 1.00 57.91 102 ALA A N 1
ATOM 750 C CA . ALA A 1 102 ? 12.210 -8.884 -23.717 1.00 57.91 102 ALA A CA 1
ATOM 751 C C . ALA A 1 102 ? 13.257 -9.665 -22.895 1.00 57.91 102 ALA A C 1
ATOM 753 O O . ALA A 1 102 ? 13.458 -9.386 -21.715 1.00 57.91 102 ALA A O 1
ATOM 754 N N . ALA A 1 103 ? 13.870 -10.681 -23.506 1.00 51.31 103 ALA A N 1
ATOM 755 C CA . ALA A 1 103 ? 15.077 -11.360 -23.026 1.00 51.31 103 ALA A CA 1
ATOM 756 C C . ALA A 1 103 ? 15.902 -11.843 -24.222 1.00 51.31 103 ALA A C 1
ATOM 758 O O . ALA A 1 103 ? 15.288 -12.418 -25.150 1.00 51.31 103 ALA A O 1
#

Secondary structure (DSSP, 8-state):
-PPPPHHHHHHHHHHHHHHHHHHHTTT-HHHHHHHHHHHHHHHHHHHHTTSSSHHHHHHHHHHHHHHHHHHHHTT---SS-HHHHHHHHHHHHHHTTS-TT--

Radius of gyration: 15.08 Å; chains: 1; bounding box: 35×22×53 Å

pLDDT: mean 89.4, std 15.46, range [35.53, 98.44]